Protein AF-A0A7W1QKW9-F1 (afdb_monomer)

Structure (mmCIF, N/CA/C/O backbone):
data_AF-A0A7W1QKW9-F1
#
_entry.id   AF-A0A7W1QKW9-F1
#
loop_
_atom_site.group_PDB
_atom_site.id
_atom_site.type_symbol
_atom_site.label_atom_id
_atom_site.label_alt_id
_atom_site.label_comp_id
_atom_site.label_asym_id
_atom_site.label_entity_id
_atom_site.label_seq_id
_atom_site.pdbx_PDB_ins_code
_atom_site.Cartn_x
_atom_site.Cartn_y
_atom_site.Cartn_z
_atom_site.occupancy
_atom_site.B_iso_or_equiv
_atom_site.auth_seq_id
_atom_site.auth_comp_id
_atom_site.auth_asym_id
_atom_site.auth_atom_id
_atom_site.pdbx_PDB_model_num
ATOM 1 N N . MET A 1 1 ? -8.768 -12.107 -11.006 1.00 53.78 1 MET A N 1
ATOM 2 C CA . MET A 1 1 ? -7.593 -11.216 -10.924 1.00 53.78 1 MET A CA 1
ATOM 3 C C . MET A 1 1 ? -7.474 -10.495 -12.251 1.00 53.78 1 MET A C 1
ATOM 5 O O . MET A 1 1 ? -7.380 -11.162 -13.275 1.00 53.78 1 MET A O 1
ATOM 9 N N . GLU A 1 2 ? -7.586 -9.170 -12.246 1.00 59.78 2 GLU A N 1
ATOM 10 C CA . GLU A 1 2 ? -7.574 -8.353 -13.463 1.00 59.78 2 GLU A CA 1
ATOM 11 C C . GLU A 1 2 ? -6.264 -7.564 -13.495 1.00 59.78 2 GLU A C 1
ATOM 13 O O . GLU A 1 2 ? -6.013 -6.726 -12.634 1.00 59.78 2 GLU A O 1
ATOM 18 N N . PHE A 1 3 ? -5.390 -7.881 -14.451 1.00 63.56 3 PHE A N 1
ATOM 19 C CA . PHE A 1 3 ? -4.184 -7.092 -14.684 1.00 63.56 3 PHE A CA 1
ATOM 20 C C . PHE A 1 3 ? -4.586 -5.710 -15.216 1.00 63.56 3 PHE A C 1
ATOM 22 O O . PHE A 1 3 ? -5.558 -5.615 -15.977 1.00 63.56 3 PHE A O 1
ATOM 29 N N . PRO A 1 4 ? -3.872 -4.630 -14.847 1.00 64.69 4 PRO A N 1
ATOM 30 C CA . PRO A 1 4 ? -4.221 -3.296 -15.305 1.00 64.69 4 PRO A CA 1
ATOM 31 C C . PRO A 1 4 ? -4.237 -3.260 -16.838 1.00 64.69 4 PRO A C 1
ATOM 33 O O . PRO A 1 4 ? -3.228 -3.485 -17.498 1.00 64.69 4 PRO A O 1
ATOM 36 N N . LYS A 1 5 ? -5.402 -2.941 -17.416 1.00 68.75 5 LYS A N 1
ATOM 37 C CA . LYS A 1 5 ? -5.590 -2.787 -18.873 1.00 68.75 5 LYS A CA 1
ATOM 38 C C . LYS A 1 5 ? -4.764 -1.639 -19.468 1.00 68.75 5 LYS A C 1
ATOM 40 O O . LYS A 1 5 ? -4.658 -1.522 -20.685 1.00 68.75 5 LYS A O 1
ATOM 45 N N . LYS A 1 6 ? -4.216 -0.766 -18.617 1.00 74.75 6 LYS A N 1
ATOM 46 C CA . LYS A 1 6 ? -3.363 0.364 -18.991 1.00 74.75 6 LYS A CA 1
ATOM 47 C C . LYS A 1 6 ? -1.914 0.045 -18.647 1.00 74.75 6 LYS A C 1
ATOM 49 O O . LYS A 1 6 ? -1.619 -0.383 -17.535 1.00 74.75 6 LYS A O 1
ATOM 54 N N . GLN A 1 7 ? -1.020 0.301 -19.595 1.00 76.56 7 GLN A N 1
ATOM 55 C CA . GLN A 1 7 ? 0.412 0.128 -19.401 1.00 76.56 7 GLN A CA 1
ATOM 56 C C . GLN A 1 7 ? 0.966 1.291 -18.570 1.00 76.56 7 GLN A C 1
ATOM 58 O O . GLN A 1 7 ? 0.822 2.453 -18.951 1.00 76.56 7 GLN A O 1
ATOM 63 N N . LEU A 1 8 ? 1.587 0.976 -17.433 1.00 83.62 8 LEU A N 1
ATOM 64 C CA . LEU A 1 8 ? 2.245 1.942 -16.557 1.00 83.62 8 LEU A CA 1
ATOM 65 C C . LEU A 1 8 ? 3.742 1.621 -16.536 1.00 83.62 8 LEU A C 1
ATOM 67 O O . LEU A 1 8 ? 4.137 0.530 -16.131 1.00 83.62 8 LEU A O 1
ATOM 71 N N . MET A 1 9 ? 4.570 2.541 -17.036 1.00 86.19 9 MET A N 1
ATOM 72 C CA . MET A 1 9 ? 6.017 2.338 -17.125 1.00 86.19 9 MET A CA 1
ATOM 73 C C . MET A 1 9 ? 6.686 2.745 -15.812 1.00 86.19 9 MET A C 1
ATOM 75 O O . MET A 1 9 ? 6.605 3.902 -15.398 1.00 86.19 9 MET A O 1
ATOM 79 N N . VAL A 1 10 ? 7.350 1.792 -15.161 1.00 88.81 10 VAL A N 1
ATOM 80 C CA . VAL A 1 10 ? 8.094 2.030 -13.920 1.00 88.81 10 VAL A CA 1
ATOM 81 C C . VAL A 1 10 ? 9.489 2.549 -14.264 1.00 88.81 10 VAL A C 1
ATOM 83 O O . VAL A 1 10 ? 10.193 1.959 -15.080 1.00 88.81 10 VAL A O 1
ATOM 86 N N . VAL A 1 11 ? 9.889 3.666 -13.654 1.00 89.50 11 VAL A N 1
ATOM 87 C CA . VAL A 1 11 ? 11.169 4.344 -13.922 1.00 89.50 11 VAL A CA 1
ATOM 88 C C . VAL A 1 11 ? 11.991 4.429 -12.636 1.00 89.50 11 VAL A C 1
ATOM 90 O O . VAL A 1 11 ? 11.439 4.728 -11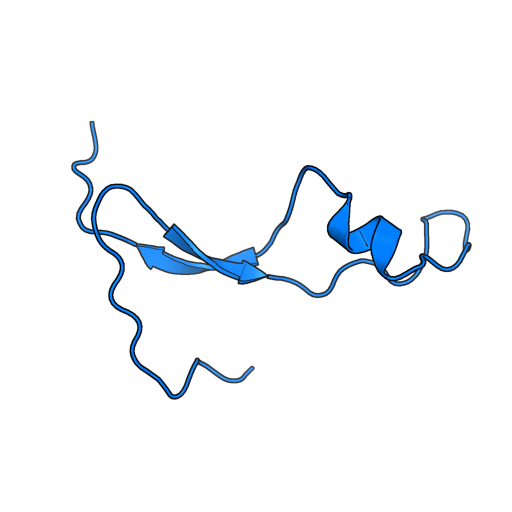.574 1.00 89.50 11 VAL A O 1
ATOM 93 N N . GLY A 1 12 ? 13.307 4.219 -12.748 1.00 87.31 12 GLY A N 1
ATOM 94 C CA . GLY A 1 12 ? 14.253 4.240 -11.627 1.00 87.31 12 GLY A CA 1
ATOM 95 C C . GLY A 1 12 ? 14.227 2.962 -10.783 1.00 87.31 12 GLY A C 1
ATOM 96 O O . GLY A 1 12 ? 13.810 1.910 -11.262 1.00 87.31 12 GLY A O 1
ATOM 97 N N . ASP A 1 13 ? 14.667 3.068 -9.527 1.00 90.38 13 ASP A N 1
ATOM 98 C CA . ASP A 1 13 ? 14.613 1.985 -8.537 1.00 90.38 13 ASP A CA 1
ATOM 99 C C . ASP A 1 13 ? 13.263 2.001 -7.806 1.00 90.38 13 ASP A C 1
ATOM 101 O O . ASP A 1 13 ? 13.095 2.596 -6.739 1.00 90.38 13 ASP A O 1
ATOM 105 N N . ARG A 1 14 ? 12.235 1.477 -8.478 1.00 90.31 14 ARG A N 1
AT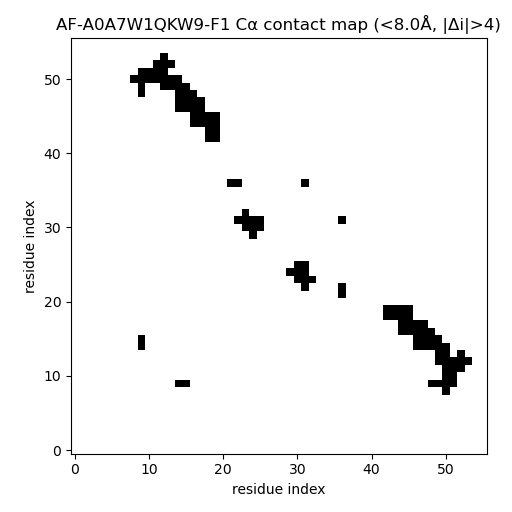OM 106 C CA . ARG A 1 14 ? 10.864 1.418 -7.961 1.00 90.31 14 ARG A CA 1
ATOM 107 C C . ARG A 1 14 ? 10.210 0.111 -8.350 1.00 90.31 14 ARG A C 1
ATOM 109 O O . ARG A 1 14 ? 10.543 -0.492 -9.368 1.00 90.31 14 ARG A O 1
ATOM 116 N N . VAL A 1 15 ? 9.213 -0.272 -7.569 1.00 90.12 15 VAL A N 1
ATOM 117 C CA . VAL A 1 15 ? 8.398 -1.454 -7.818 1.00 90.12 15 VAL A CA 1
ATOM 118 C C . VAL A 1 15 ? 6.940 -1.029 -7.883 1.00 90.12 15 VAL A C 1
ATOM 120 O O . VAL A 1 15 ? 6.470 -0.265 -7.042 1.00 90.12 15 VAL A O 1
ATOM 123 N N . LEU A 1 16 ? 6.234 -1.502 -8.904 1.00 90.19 16 LEU A N 1
ATOM 124 C CA . LEU A 1 16 ? 4.789 -1.376 -8.995 1.00 90.19 16 LEU A CA 1
ATOM 125 C C . LEU A 1 16 ? 4.160 -2.607 -8.353 1.00 90.19 16 LEU A C 1
ATOM 127 O O . LEU A 1 16 ? 4.446 -3.738 -8.758 1.00 90.19 16 LEU A O 1
ATOM 131 N N . ILE A 1 17 ? 3.290 -2.366 -7.378 1.00 88.56 17 ILE A N 1
ATOM 132 C CA . ILE A 1 17 ? 2.559 -3.407 -6.664 1.00 88.56 17 ILE A CA 1
ATOM 133 C C . ILE A 1 17 ? 1.061 -3.283 -6.921 1.00 88.56 17 ILE A C 1
ATOM 135 O O . ILE A 1 17 ? 0.534 -2.182 -7.078 1.00 88.56 17 ILE A O 1
ATOM 139 N N . THR A 1 18 ? 0.382 -4.424 -6.949 1.00 88.00 18 THR A N 1
ATOM 140 C CA . THR A 1 18 ? -1.067 -4.490 -6.742 1.00 88.00 18 THR A CA 1
ATOM 141 C C . THR A 1 18 ? -1.289 -4.783 -5.260 1.00 88.00 18 THR A C 1
ATOM 143 O O . THR A 1 18 ? -0.884 -5.867 -4.829 1.00 88.00 18 THR A O 1
ATOM 146 N N . PRO A 1 19 ? -1.847 -3.840 -4.477 1.00 84.44 19 PRO A N 1
ATOM 147 C CA . PRO A 1 19 ? -2.108 -4.060 -3.059 1.00 84.44 19 PRO A CA 1
ATOM 148 C C . PRO A 1 19 ? -3.035 -5.255 -2.854 1.00 84.44 19 PRO A C 1
ATOM 150 O O . PRO A 1 19 ? -3.945 -5.479 -3.655 1.00 84.44 19 PRO A O 1
ATOM 153 N N . GLU A 1 20 ? -2.794 -6.017 -1.796 1.00 83.25 20 GLU A N 1
ATOM 154 C CA . GLU A 1 20 ? -3.777 -6.983 -1.313 1.00 83.25 20 GLU A CA 1
ATOM 155 C C . GLU A 1 20 ? -4.940 -6.248 -0.639 1.00 83.25 20 GLU A C 1
ATOM 157 O O . GLU A 1 20 ? -4.776 -5.141 -0.117 1.00 83.25 20 GLU A O 1
ATOM 162 N N . ASP A 1 21 ? -6.120 -6.868 -0.654 1.00 77.75 21 ASP A N 1
ATOM 163 C CA . A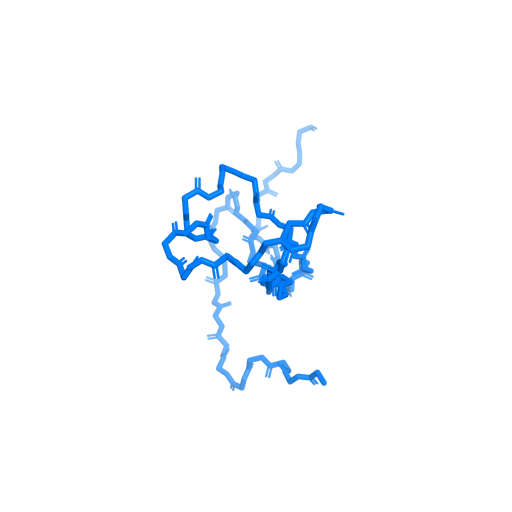SP A 1 21 ? -7.253 -6.360 0.110 1.00 77.75 21 ASP A CA 1
ATOM 164 C C . ASP A 1 21 ? -6.890 -6.374 1.604 1.00 77.75 21 ASP A C 1
ATOM 166 O O . ASP A 1 21 ? -6.439 -7.388 2.141 1.00 77.75 21 ASP A O 1
ATOM 170 N N . GLY A 1 22 ? -7.046 -5.224 2.264 1.00 77.62 22 GLY A N 1
ATOM 171 C CA . GLY A 1 22 ? -6.784 -5.087 3.693 1.00 77.62 22 GLY A CA 1
ATOM 172 C C . GLY A 1 22 ? -7.814 -5.831 4.545 1.00 77.62 22 GLY A C 1
ATOM 173 O O . GLY A 1 22 ? -8.919 -6.138 4.098 1.00 77.62 22 GLY A O 1
ATOM 174 N N . ASP A 1 23 ? -7.469 -6.084 5.807 1.00 82.31 23 ASP A N 1
ATOM 175 C CA . ASP A 1 23 ? -8.387 -6.731 6.740 1.00 82.31 23 ASP A CA 1
ATOM 176 C C . ASP A 1 23 ? -9.635 -5.861 6.973 1.00 82.31 23 ASP A C 1
ATOM 178 O O . ASP A 1 23 ? -9.549 -4.703 7.378 1.00 82.31 23 ASP A O 1
ATOM 182 N N . GLU A 1 24 ? -10.827 -6.434 6.806 1.00 85.19 24 GLU A N 1
ATOM 183 C CA . GLU A 1 24 ? -12.079 -5.751 7.171 1.00 85.19 24 GLU A CA 1
ATOM 184 C C . GLU A 1 24 ? -12.324 -5.755 8.688 1.00 85.19 24 GLU A C 1
ATOM 186 O O . GLU A 1 24 ? -13.128 -4.977 9.211 1.00 85.19 24 GLU A O 1
ATOM 191 N N . ARG A 1 25 ? -11.666 -6.668 9.414 1.00 88.81 25 ARG A N 1
ATOM 192 C CA . ARG A 1 25 ? -11.842 -6.869 10.853 1.00 88.81 25 ARG A CA 1
ATOM 193 C C . ARG A 1 25 ? -10.513 -7.108 11.553 1.00 88.81 25 ARG A C 1
ATOM 195 O O . ARG A 1 25 ? -9.650 -7.821 11.061 1.00 88.81 25 ARG A O 1
ATOM 202 N N . THR A 1 26 ? -10.389 -6.594 12.771 1.00 88.00 26 THR A N 1
ATOM 203 C CA . THR A 1 26 ? -9.287 -6.939 13.669 1.00 88.00 26 THR A CA 1
ATOM 204 C C . THR A 1 26 ? -9.339 -8.417 14.048 1.00 88.00 26 THR A C 1
ATOM 206 O O . THR A 1 26 ? -10.394 -9.054 14.029 1.00 88.00 26 THR A O 1
ATOM 209 N N . ARG A 1 27 ? -8.208 -8.948 14.524 1.00 86.81 27 ARG A N 1
ATOM 210 C CA . ARG A 1 27 ? -8.100 -10.329 15.028 1.00 86.81 27 ARG A CA 1
ATOM 211 C C . ARG A 1 27 ? -9.109 -10.669 16.133 1.00 86.81 27 ARG A C 1
ATOM 213 O O . ARG A 1 27 ? -9.454 -11.830 16.309 1.00 86.81 27 ARG A O 1
ATOM 220 N N . VAL A 1 28 ? -9.565 -9.664 16.881 1.00 92.69 28 VAL A N 1
ATOM 221 C CA . VAL A 1 28 ? -10.547 -9.813 17.968 1.00 92.69 28 VAL A CA 1
ATOM 222 C C . VAL A 1 28 ? -11.989 -9.531 17.520 1.00 92.69 28 VAL A C 1
ATOM 224 O O . VAL A 1 28 ? -12.897 -9.564 18.342 1.00 92.69 28 VAL A O 1
ATOM 227 N N . GLY A 1 29 ? -12.218 -9.284 16.225 1.00 91.94 29 GLY A N 1
ATOM 228 C CA . GLY A 1 29 ? -13.550 -9.221 15.617 1.00 91.94 29 GLY A CA 1
ATOM 229 C C . GLY A 1 29 ? -14.156 -7.824 15.465 1.00 91.94 29 GLY A C 1
ATOM 230 O O . GLY A 1 29 ? -15.345 -7.718 15.178 1.00 91.94 29 GLY A O 1
ATOM 231 N N . LEU A 1 30 ? -13.377 -6.753 15.634 1.00 91.19 30 LEU A N 1
ATOM 232 C CA . LEU A 1 30 ? -13.863 -5.381 15.421 1.00 91.19 30 LEU A CA 1
ATOM 233 C C . LEU A 1 30 ? -13.724 -4.976 13.958 1.00 91.19 30 LEU A C 1
ATOM 235 O O . LEU A 1 30 ? -12.655 -5.167 13.395 1.00 91.19 30 LEU A O 1
ATOM 239 N N . TYR A 1 31 ? -14.748 -4.363 13.372 1.00 91.00 31 TYR A N 1
ATOM 240 C CA . TYR A 1 31 ? -14.651 -3.817 12.019 1.00 91.00 31 TYR A CA 1
ATOM 241 C C . TYR A 1 31 ? -13.698 -2.628 11.943 1.00 91.00 31 TYR A C 1
ATOM 243 O O . TYR A 1 31 ? -13.702 -1.759 12.820 1.00 91.00 31 TYR A O 1
ATOM 251 N N . LEU A 1 32 ? -12.906 -2.592 10.877 1.00 89.25 32 LEU A N 1
ATOM 252 C CA . LEU A 1 32 ? -11.976 -1.508 10.609 1.00 89.25 32 LEU A CA 1
ATOM 253 C C . LEU A 1 32 ? -12.639 -0.439 9.725 1.00 89.25 32 LEU A C 1
ATOM 255 O O . LEU A 1 32 ? -13.247 -0.773 8.707 1.00 89.25 32 LEU A O 1
ATOM 259 N N . PRO A 1 33 ? -12.552 0.854 10.091 1.00 89.62 33 PRO A N 1
ATOM 260 C CA . PRO A 1 33 ? -12.928 1.927 9.180 1.00 89.62 33 PRO A CA 1
ATOM 261 C C . PRO A 1 33 ? -11.910 2.025 8.035 1.00 89.62 33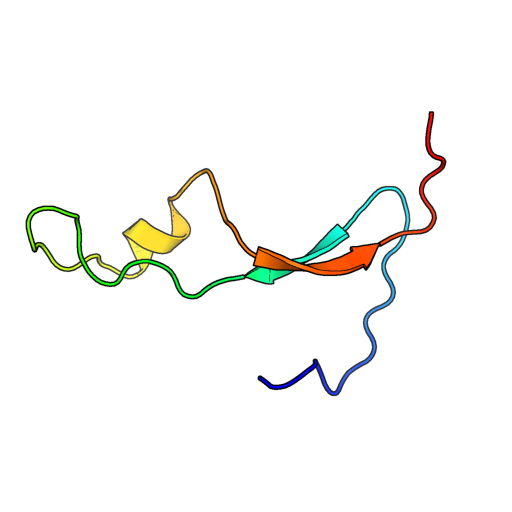 PRO A C 1
ATOM 263 O O . PRO A 1 33 ? -10.746 1.666 8.206 1.00 89.62 33 PRO A O 1
ATOM 266 N N . ALA A 1 34 ? -12.313 2.602 6.899 1.00 84.25 34 ALA A N 1
ATOM 267 C CA . ALA A 1 34 ? -11.421 2.813 5.750 1.00 84.25 34 ALA A CA 1
ATOM 268 C C . ALA A 1 34 ? -10.125 3.559 6.130 1.00 84.25 34 ALA A C 1
ATOM 270 O O . ALA A 1 34 ? -9.041 3.226 5.659 1.00 84.25 34 ALA A O 1
ATOM 271 N N . THR A 1 35 ? -10.222 4.501 7.072 1.00 86.56 35 THR A N 1
ATOM 272 C CA . THR A 1 35 ? -9.079 5.265 7.587 1.00 86.56 35 THR A CA 1
ATOM 273 C C . THR A 1 35 ? -8.053 4.410 8.327 1.00 86.56 35 THR A C 1
ATOM 275 O O . THR A 1 35 ? -6.882 4.774 8.370 1.00 86.56 35 THR A O 1
ATOM 278 N N . ALA A 1 36 ? -8.458 3.280 8.916 1.00 85.19 36 ALA A N 1
ATOM 279 C CA . ALA A 1 36 ? -7.532 2.377 9.592 1.00 85.19 36 ALA A CA 1
ATOM 280 C C . ALA A 1 36 ? -6.676 1.588 8.594 1.00 85.19 36 ALA A C 1
ATOM 282 O O . ALA A 1 36 ? -5.510 1.338 8.886 1.00 85.19 36 ALA A O 1
ATOM 283 N N . ILE A 1 37 ? -7.231 1.251 7.424 1.00 78.19 37 ILE A 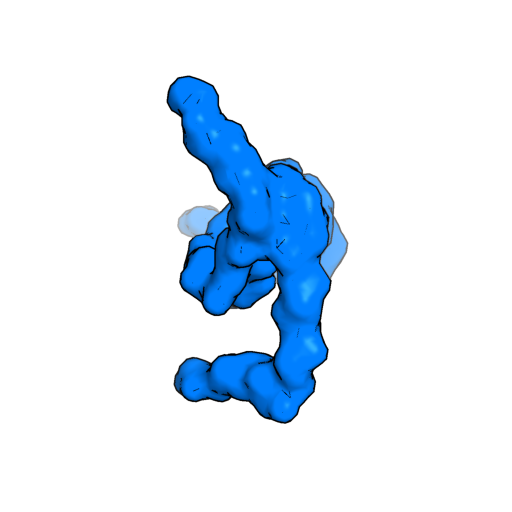N 1
ATOM 284 C CA . ILE A 1 37 ? -6.498 0.581 6.342 1.00 78.19 37 ILE A CA 1
ATOM 285 C C . ILE A 1 37 ? -5.483 1.552 5.724 1.00 78.19 37 ILE A C 1
ATOM 287 O O . ILE A 1 37 ? -4.314 1.215 5.563 1.00 78.19 37 ILE A O 1
ATOM 291 N N . GLU A 1 38 ? -5.886 2.797 5.456 1.00 78.00 38 GLU A N 1
ATOM 292 C CA . GLU A 1 38 ? -4.980 3.824 4.915 1.00 78.00 38 GLU A CA 1
ATOM 293 C C . GLU A 1 38 ? -3.844 4.200 5.880 1.00 78.00 38 GLU A C 1
ATOM 295 O O . GLU A 1 38 ? -2.728 4.478 5.444 1.00 78.00 38 GLU A O 1
ATOM 300 N N . ALA A 1 39 ? -4.107 4.199 7.192 1.00 82.62 39 ALA A N 1
ATOM 301 C CA . ALA A 1 39 ? -3.116 4.537 8.213 1.00 82.62 39 ALA A CA 1
ATOM 302 C C . ALA A 1 39 ? -2.100 3.412 8.500 1.00 82.62 39 ALA A C 1
ATOM 304 O O . ALA A 1 39 ? -1.158 3.628 9.271 1.00 82.62 39 ALA A O 1
ATOM 305 N N . GLN A 1 40 ? -2.263 2.215 7.924 1.00 79.00 40 GLN A N 1
ATOM 306 C CA . GLN A 1 40 ? -1.298 1.133 8.108 1.00 79.00 40 GLN A CA 1
ATOM 307 C C . GLN A 1 40 ? 0.042 1.486 7.458 1.00 79.00 40 GLN A C 1
ATOM 309 O O . GLN A 1 40 ? 0.145 1.707 6.255 1.00 79.00 40 GLN A O 1
ATOM 314 N N . GLN A 1 41 ? 1.102 1.487 8.271 1.00 74.44 41 GLN A N 1
ATOM 315 C CA . GLN A 1 41 ? 2.458 1.783 7.799 1.00 74.44 41 GLN A CA 1
ATOM 316 C C . GLN A 1 41 ? 3.025 0.723 6.850 1.00 74.44 41 GLN A C 1
ATOM 318 O O . GLN A 1 41 ? 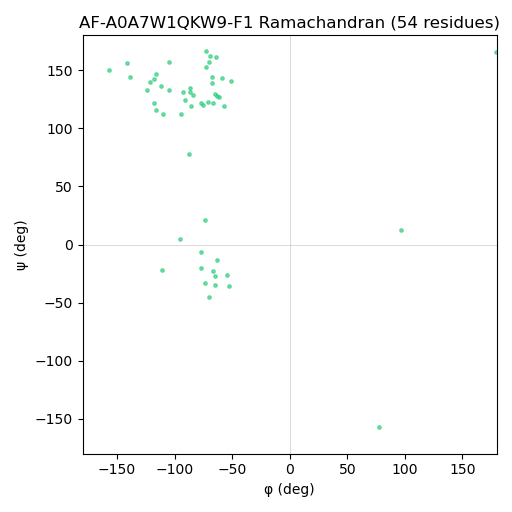3.954 1.013 6.101 1.00 74.44 41 GLN A O 1
ATOM 323 N N . VAL A 1 42 ? 2.506 -0.504 6.906 1.00 78.81 42 VAL A N 1
ATOM 324 C CA . VAL A 1 42 ?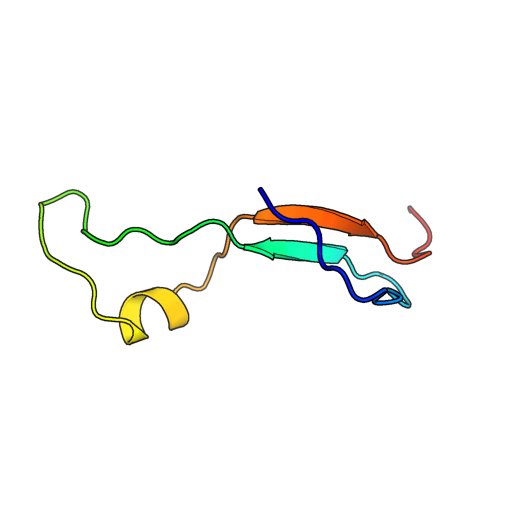 2.973 -1.623 6.088 1.00 78.81 42 VAL A CA 1
ATOM 325 C C . VAL A 1 42 ? 1.827 -2.071 5.199 1.00 78.81 42 VAL A C 1
ATOM 327 O O . VAL A 1 42 ? 0.776 -2.460 5.701 1.00 78.81 42 VAL A O 1
ATOM 330 N N . GLN A 1 43 ? 2.059 -2.030 3.890 1.00 78.44 43 GLN A N 1
ATOM 331 C CA . GLN A 1 43 ? 1.152 -2.560 2.880 1.00 78.44 43 GLN A CA 1
ATOM 332 C C . GLN A 1 43 ? 1.804 -3.773 2.217 1.00 78.44 43 GLN A C 1
ATOM 334 O O . GLN A 1 43 ? 2.999 -3.749 1.910 1.00 78.44 43 GLN A O 1
ATOM 339 N N . THR A 1 44 ? 1.025 -4.832 2.011 1.00 84.12 44 THR A N 1
ATOM 340 C CA . THR A 1 44 ? 1.432 -6.027 1.266 1.00 84.12 44 THR A CA 1
ATOM 341 C C . THR A 1 44 ? 0.787 -6.028 -0.114 1.00 84.12 44 THR A C 1
ATOM 343 O O . THR A 1 44 ? -0.204 -5.342 -0.371 1.00 84.12 44 THR A O 1
ATOM 346 N N . GLY A 1 45 ? 1.396 -6.750 -1.049 1.00 87.94 45 GLY A N 1
ATOM 347 C CA . GLY A 1 45 ? 0.930 -6.763 -2.425 1.00 87.94 45 GLY A CA 1
ATOM 348 C C . GLY A 1 45 ? 1.779 -7.628 -3.338 1.00 87.94 45 GLY A C 1
ATOM 349 O O . GLY A 1 45 ? 2.913 -7.996 -3.019 1.00 87.94 45 GLY A O 1
ATOM 350 N N . LEU A 1 46 ? 1.228 -7.909 -4.514 1.00 89.44 46 LEU A N 1
ATOM 351 C CA . LEU A 1 46 ? 1.930 -8.619 -5.574 1.00 89.44 46 LEU A CA 1
ATOM 352 C C . LEU A 1 46 ? 2.732 -7.636 -6.428 1.00 89.44 46 LEU A C 1
ATOM 354 O O . LEU A 1 46 ? 2.195 -6.640 -6.915 1.00 89.44 46 LEU A O 1
ATOM 358 N N . ILE A 1 47 ? 4.001 -7.954 -6.674 1.00 90.31 47 ILE A N 1
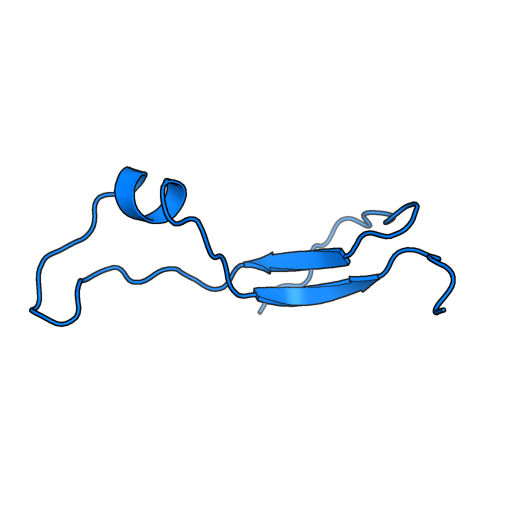ATOM 359 C CA . ILE A 1 47 ? 4.843 -7.210 -7.614 1.00 90.31 47 ILE A CA 1
ATOM 360 C C . ILE A 1 47 ? 4.371 -7.487 -9.043 1.00 90.31 47 ILE A C 1
ATOM 362 O O . ILE A 1 47 ? 4.356 -8.634 -9.483 1.00 90.31 47 ILE A O 1
ATOM 366 N N . VAL A 1 48 ? 4.022 -6.432 -9.781 1.00 90.62 48 VAL A N 1
ATOM 367 C CA . VAL A 1 48 ? 3.569 -6.533 -11.182 1.00 90.62 48 VAL A CA 1
ATOM 368 C C . VAL A 1 48 ? 4.564 -5.949 -12.181 1.00 90.62 48 VAL A C 1
ATOM 370 O O . VAL A 1 48 ? 4.541 -6.323 -13.351 1.00 90.62 48 VAL A O 1
ATOM 373 N N . ALA A 1 49 ? 5.445 -5.050 -11.740 1.00 88.94 49 ALA A N 1
ATOM 374 C CA . ALA A 1 49 ? 6.547 -4.543 -12.549 1.00 88.94 49 ALA A CA 1
ATOM 375 C C . ALA A 1 49 ? 7.672 -3.997 -11.664 1.00 88.94 49 ALA A C 1
ATOM 377 O O . ALA A 1 49 ? 7.426 -3.459 -10.584 1.00 88.94 49 ALA A O 1
ATOM 378 N N . THR A 1 50 ? 8.901 -4.080 -12.158 1.00 89.50 50 THR A N 1
ATOM 379 C CA . THR A 1 50 ? 10.092 -3.490 -11.541 1.00 89.50 50 THR A CA 1
ATOM 380 C C . THR A 1 50 ? 10.685 -2.455 -12.487 1.00 89.50 50 THR A C 1
ATOM 382 O O . THR A 1 50 ? 10.673 -2.634 -13.706 1.00 89.50 50 THR A O 1
ATOM 385 N N . GLY A 1 51 ? 11.193 -1.358 -11.938 1.00 89.00 51 GLY A N 1
ATOM 386 C CA . GLY A 1 51 ? 11.963 -0.387 -12.701 1.00 89.00 51 GLY A CA 1
ATOM 387 C C . GLY A 1 51 ? 13.357 -0.925 -13.059 1.00 89.00 51 GLY A C 1
ATOM 388 O O . GLY A 1 51 ? 13.797 -1.927 -12.496 1.00 89.00 51 GLY A O 1
ATOM 389 N N . PRO A 1 52 ? 14.073 -0.271 -13.988 1.00 87.75 52 PRO A N 1
ATOM 390 C CA . PRO A 1 52 ? 15.384 -0.701 -14.486 1.00 87.75 52 PRO A CA 1
ATOM 391 C C . PRO A 1 52 ? 16.537 -0.480 -13.487 1.00 87.75 52 PRO A C 1
ATOM 393 O O . PRO A 1 52 ? 17.685 -0.364 -13.909 1.00 87.75 52 PRO A O 1
ATOM 396 N N . GLY A 1 53 ? 16.246 -0.351 -12.189 1.00 81.00 53 GLY A N 1
ATOM 397 C CA . GLY A 1 53 ? 17.243 -0.106 -11.148 1.00 81.00 53 GLY A CA 1
ATOM 398 C C . GLY A 1 53 ? 18.404 -1.100 -11.222 1.00 81.00 53 GLY A C 1
ATOM 399 O O . GLY A 1 53 ? 18.213 -2.279 -11.517 1.00 81.00 53 GLY A O 1
ATOM 400 N N . THR A 1 54 ? 19.620 -0.611 -10.988 1.00 72.12 54 THR A N 1
ATOM 401 C CA . THR A 1 54 ? 20.820 -1.451 -10.983 1.00 72.12 54 THR A CA 1
ATOM 402 C C . THR A 1 54 ? 20.851 -2.267 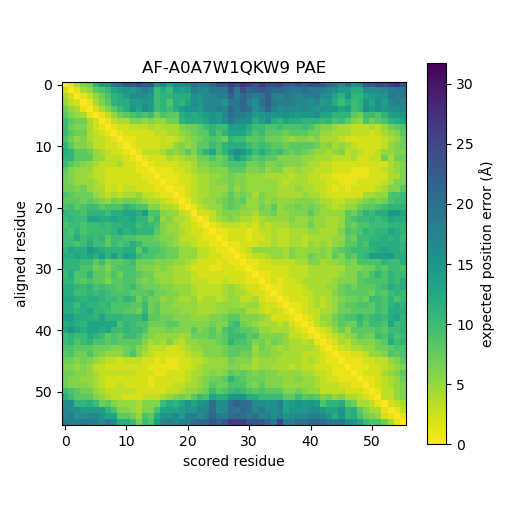-9.689 1.00 72.12 54 THR A C 1
ATOM 404 O O . THR A 1 54 ? 20.911 -1.656 -8.621 1.00 72.12 54 THR A O 1
ATOM 407 N N . PRO A 1 55 ? 20.845 -3.611 -9.742 1.00 65.50 55 PRO A N 1
ATOM 408 C CA . PRO A 1 55 ? 21.111 -4.420 -8.560 1.00 65.50 55 PRO A CA 1
ATOM 409 C C . PRO A 1 55 ? 22.563 -4.182 -8.119 1.00 65.50 55 PRO A C 1
ATOM 411 O O . PRO A 1 55 ? 23.466 -4.256 -8.956 1.00 65.50 55 PRO A O 1
ATOM 414 N N . VAL A 1 56 ? 22.780 -3.880 -6.838 1.00 64.19 56 VAL A N 1
ATOM 415 C CA . VAL A 1 56 ? 24.110 -3.804 -6.200 1.00 64.19 56 VAL A CA 1
ATOM 416 C C . VAL A 1 56 ? 24.448 -5.091 -5.469 1.00 64.19 56 VAL A C 1
ATOM 418 O O . VAL A 1 56 ? 23.524 -5.686 -4.871 1.00 64.19 56 VAL A O 1
#

Nearest PDB structures (foldseek):
  1p3h-assembly1_A  TM=6.608E-01  e=1.279E-01  Mycobacterium tuberculosis
  8ttb-assembly1_B  TM=2.792E-01  e=2.440E+00  Homo sapiens
  8twe-assembly1_B  TM=2.592E-01  e=2.984E+00  Homo sapiens

pLDDT: mean 82.51, std 9.06, range [53.78, 92.69]

Sequence (56 aa):
MEFPKKQLMVVGDRVLITPEDGDERTRVGLYLPATAIEAQQVQTGLIVATGPGTPV

Solvent-accessible surface area (backbone atoms only — not comparable to full-atom values): 3900 Å² total; per-residue (Å²): 139,82,76,75,92,63,90,78,86,58,70,50,83,43,71,46,64,48,69,56,87,71,74,62,48,46,98,90,70,49,75,53,56,74,68,58,61,72,67,47,91,75,83,61,57,49,80,78,47,68,20,82,45,80,89,129

Foldseek 3Di:
DDDPPDDDADAEFDFDWDWDDDDQADPVGHGDDPVNVVPDPDTDGDTPDGHPYDDD

Secondary structure (DSSP, 8-state):
----SS-----SS-EEEEEPPPPSB-TTSPBPPHHHHHT-S---EEEEEE--PPP-

Radius of gyration: 15.16 Å; Cα contacts (8 Å, |Δi|>4): 58; chains: 1; bounding box: 39×16×37 Å

Mean predicted aligned error: 7.31 Å